Protein AF-A0A1G4AXG1-F1 (afdb_monomer_lite)

Secondary structure (DSSP, 8-state):
--EEEEEE-TTS-EEEEEEE--GGGTT-TT----S--EEEEEEE-SS--HHHHHHHTSPPPP-

Structure (mmCIF, N/CA/C/O backbone):
data_AF-A0A1G4AXG1-F1
#
_entry.id   AF-A0A1G4AXG1-F1
#
loop_
_atom_site.group_PDB
_atom_site.id
_atom_site.type_symbol
_atom_site.label_atom_id
_atom_site.label_alt_id
_atom_site.label_comp_id
_atom_site.label_asym_id
_atom_site.label_entity_id
_atom_site.label_seq_id
_atom_site.pdbx_PDB_ins_code
_atom_site.Cartn_x
_atom_site.Cartn_y
_atom_site.Cartn_z
_atom_site.occupancy
_atom_site.B_iso_or_equiv
_atom_site.auth_seq_id
_atom_site.auth_comp_id
_atom_site.auth_asym_id
_atom_site.auth_atom_id
_atom_site.pdbx_PDB_model_num
ATOM 1 N N . MET A 1 1 ? 10.301 2.140 -12.510 1.00 77.06 1 MET A N 1
ATOM 2 C CA . MET A 1 1 ? 10.054 1.881 -11.072 1.00 77.06 1 MET A CA 1
ATOM 3 C C . MET A 1 1 ? 8.772 1.066 -10.940 1.00 77.06 1 MET A C 1
ATOM 5 O O . MET A 1 1 ? 8.013 1.045 -11.903 1.00 77.06 1 MET A O 1
ATOM 9 N N . CYS A 1 2 ? 8.586 0.326 -9.847 1.00 82.06 2 CYS A N 1
ATOM 10 C CA . CYS A 1 2 ? 7.331 -0.388 -9.584 1.00 82.06 2 CYS A CA 1
ATOM 11 C C . CYS A 1 2 ? 6.354 0.566 -8.891 1.00 82.06 2 CYS A C 1
ATOM 13 O O . CYS A 1 2 ? 6.764 1.297 -7.986 1.00 82.06 2 CYS A O 1
ATOM 15 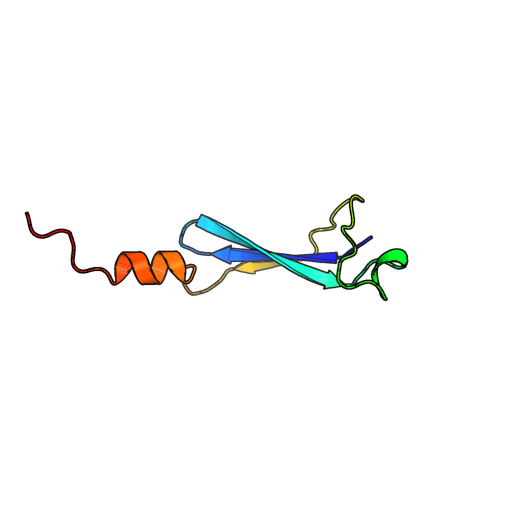N N . ASP A 1 3 ? 5.084 0.532 -9.284 1.00 84.19 3 ASP A N 1
ATOM 16 C CA . ASP A 1 3 ? 4.045 1.296 -8.597 1.00 84.19 3 ASP A CA 1
ATOM 17 C C . ASP A 1 3 ? 3.404 0.449 -7.505 1.00 84.19 3 ASP A C 1
ATOM 19 O O . ASP A 1 3 ? 3.092 -0.729 -7.722 1.00 84.19 3 ASP A O 1
ATOM 23 N N . TYR A 1 4 ? 3.157 1.072 -6.356 1.00 85.25 4 TYR A N 1
ATOM 24 C CA . TYR A 1 4 ? 2.472 0.451 -5.232 1.00 85.25 4 TYR A CA 1
ATOM 25 C C . TYR A 1 4 ? 1.256 1.271 -4.815 1.00 85.25 4 TYR A C 1
ATOM 27 O O . TYR A 1 4 ? 1.216 2.496 -4.944 1.00 85.25 4 TYR A O 1
ATOM 35 N N . GLU A 1 5 ? 0.269 0.565 -4.294 1.00 90.50 5 GLU A N 1
ATOM 36 C CA . GLU A 1 5 ? -0.863 1.114 -3.566 1.00 90.50 5 GLU A CA 1
ATOM 37 C C . GLU A 1 5 ? -0.746 0.679 -2.110 1.00 90.50 5 GLU A C 1
ATOM 39 O O . GLU A 1 5 ? -0.242 -0.410 -1.825 1.00 90.50 5 GLU A O 1
ATOM 44 N N . GLU A 1 6 ? -1.204 1.520 -1.195 1.00 90.44 6 GLU A N 1
ATOM 45 C CA . GLU A 1 6 ? -1.278 1.196 0.224 1.00 90.44 6 GLU A CA 1
ATOM 46 C C . GLU A 1 6 ? -2.738 1.056 0.634 1.00 90.44 6 GLU A C 1
ATOM 48 O O . GLU A 1 6 ? -3.586 1.869 0.277 1.00 90.44 6 GLU A O 1
ATOM 53 N N . LEU A 1 7 ? -3.036 -0.008 1.362 1.00 91.25 7 LEU A N 1
ATOM 54 C CA . LEU A 1 7 ? -4.310 -0.231 2.015 1.00 91.25 7 LEU A CA 1
ATOM 55 C C . LEU A 1 7 ? -4.120 0.161 3.475 1.00 91.25 7 LEU A C 1
ATOM 57 O O . LEU A 1 7 ? -3.233 -0.387 4.127 1.00 91.25 7 LEU A O 1
ATOM 61 N N . PHE A 1 8 ? -4.927 1.091 3.973 1.00 91.12 8 PHE A N 1
ATOM 62 C CA . PHE A 1 8 ? -4.884 1.517 5.370 1.00 91.12 8 PHE A CA 1
ATOM 63 C C . PHE A 1 8 ? -6.122 1.002 6.094 1.00 91.12 8 PHE A C 1
ATOM 65 O O . PHE A 1 8 ? -7.243 1.199 5.624 1.00 91.12 8 PHE A O 1
ATOM 72 N N . PHE A 1 9 ? -5.927 0.317 7.214 1.00 90.56 9 PHE A N 1
ATOM 73 C CA . PHE A 1 9 ? -6.990 -0.355 7.950 1.00 90.56 9 PHE A CA 1
ATOM 74 C C . PHE A 1 9 ? -7.311 0.419 9.238 1.00 90.56 9 PHE A C 1
ATOM 76 O O . PHE A 1 9 ? -6.424 1.031 9.828 1.00 90.56 9 PHE A O 1
ATOM 83 N N . PRO A 1 10 ? -8.560 0.364 9.731 1.00 90.19 10 PRO A N 1
ATOM 84 C CA . PRO A 1 10 ? -8.968 1.061 10.951 1.00 90.19 10 PRO A CA 1
ATOM 85 C C . PRO A 1 10 ? -8.294 0.499 12.210 1.00 90.19 10 PRO A C 1
ATOM 87 O O . PRO A 1 10 ? -8.263 1.165 13.233 1.00 90.19 10 PRO A O 1
ATOM 90 N N . CYS A 1 11 ? -7.729 -0.710 12.137 1.00 89.06 11 CYS A N 1
ATOM 91 C CA . CYS A 1 11 ? -6.902 -1.302 13.186 1.00 89.06 11 CYS A CA 1
ATOM 92 C C . CYS A 1 11 ? -5.442 -0.814 13.154 1.00 89.06 11 CYS A C 1
ATOM 94 O O . CYS A 1 11 ? -4.570 -1.521 13.648 1.00 89.06 11 CYS A O 1
ATOM 96 N N . GLU A 1 12 ? -5.165 0.320 12.500 1.00 87.44 12 GLU A N 1
ATOM 97 C CA . GLU A 1 12 ? -3.836 0.944 12.349 1.00 87.44 12 GLU A CA 1
ATOM 98 C C . GLU A 1 12 ? -2.800 0.103 11.586 1.00 87.44 12 GLU A C 1
ATOM 100 O O . GLU A 1 12 ? -1.621 0.442 11.514 1.00 87.44 12 GLU A O 1
ATOM 105 N N . HIS A 1 13 ? -3.238 -0.985 10.955 1.00 88.75 13 HIS A N 1
ATOM 106 C CA . HIS A 1 13 ? -2.393 -1.771 10.067 1.00 88.75 13 HIS A CA 1
ATOM 107 C C . HIS A 1 13 ? -2.387 -1.155 8.667 1.00 88.75 13 HIS A C 1
ATOM 109 O O . HIS A 1 13 ? -3.379 -0.563 8.230 1.00 88.75 13 HIS A O 1
ATOM 115 N N . SER A 1 14 ? -1.297 -1.352 7.927 1.00 90.25 14 SER A N 1
ATOM 116 C CA . SER A 1 14 ? -1.257 -1.071 6.494 1.00 90.25 14 SER A CA 1
ATOM 117 C C . SER A 1 14 ? -0.694 -2.248 5.703 1.00 90.25 14 SER A C 1
ATOM 119 O O . SER A 1 14 ? 0.080 -3.062 6.209 1.00 90.25 14 SER A O 1
ATOM 121 N N . ALA A 1 15 ? -1.117 -2.367 4.446 1.00 88.94 15 ALA A N 1
ATOM 122 C CA . ALA A 1 15 ? -0.599 -3.361 3.515 1.00 88.94 15 ALA A CA 1
ATOM 123 C C . ALA A 1 15 ? -0.264 -2.700 2.182 1.00 88.94 15 ALA A C 1
ATOM 125 O O . ALA A 1 15 ? -1.049 -1.916 1.655 1.00 88.94 15 ALA A O 1
ATOM 126 N N . SER A 1 16 ? 0.883 -3.048 1.600 1.00 87.62 16 SER A N 1
ATOM 127 C CA . SER A 1 16 ? 1.272 -2.542 0.281 1.00 87.62 16 SER A CA 1
ATOM 128 C C . SER A 1 16 ? 0.990 -3.576 -0.806 1.00 87.62 16 SER A C 1
ATOM 130 O O . SER A 1 16 ? 1.367 -4.743 -0.694 1.00 87.62 16 SER A O 1
ATOM 132 N N . ARG A 1 17 ? 0.344 -3.145 -1.889 1.00 85.94 17 ARG A N 1
ATOM 133 C CA . ARG A 1 17 ? 0.055 -3.963 -3.069 1.00 85.94 17 ARG A CA 1
ATOM 134 C C . ARG A 1 17 ? 0.784 -3.396 -4.278 1.00 85.94 17 ARG A C 1
ATOM 136 O O . ARG A 1 17 ? 0.669 -2.214 -4.583 1.00 85.94 17 ARG A O 1
ATOM 143 N N . LYS A 1 18 ? 1.518 -4.241 -5.004 1.00 84.50 18 LYS A N 1
ATOM 144 C CA . LYS A 1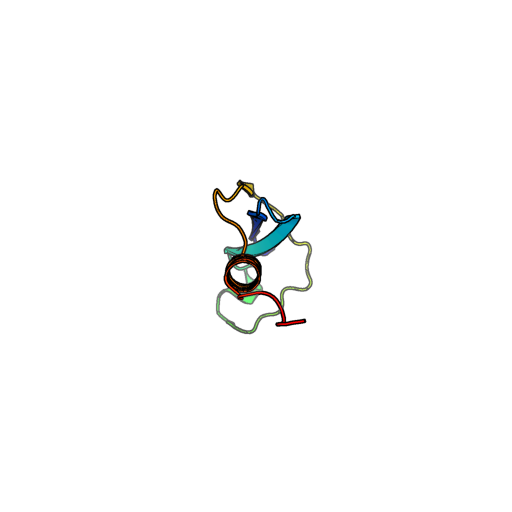 18 ? 2.162 -3.855 -6.267 1.00 84.50 18 LYS A CA 1
ATOM 145 C C . LYS A 1 18 ? 1.094 -3.725 -7.360 1.00 84.50 18 LYS A C 1
ATOM 147 O O . LYS A 1 18 ? 0.380 -4.688 -7.632 1.00 84.50 18 LYS A O 1
ATOM 152 N N . LYS A 1 19 ? 0.991 -2.550 -7.986 1.00 84.31 19 LYS A N 1
ATOM 153 C CA . LYS A 1 19 ? 0.043 -2.262 -9.076 1.00 84.31 19 LYS A CA 1
ATOM 154 C C . LYS A 1 19 ? 0.683 -2.444 -10.444 1.00 84.31 19 LYS A C 1
ATOM 156 O O . LYS A 1 19 ? 0.040 -2.939 -11.366 1.00 84.31 19 LYS A O 1
ATOM 161 N N . SER A 1 20 ? 1.938 -2.029 -10.595 1.00 82.88 20 SER A N 1
ATOM 162 C CA . SER A 1 20 ? 2.671 -2.149 -11.854 1.00 82.88 20 SER A CA 1
ATOM 163 C C . SER A 1 20 ? 4.108 -2.600 -11.603 1.00 82.88 20 SER A C 1
ATOM 165 O O . SER A 1 20 ? 4.747 -2.222 -10.617 1.00 82.88 20 SER A O 1
ATOM 167 N N . TYR A 1 21 ? 4.612 -3.430 -12.510 1.00 81.38 21 TYR A N 1
ATOM 168 C CA . TYR A 1 21 ? 6.002 -3.863 -12.510 1.00 81.38 21 TYR A CA 1
ATOM 169 C C . TYR A 1 21 ? 6.858 -2.848 -13.275 1.00 81.38 21 TYR A C 1
ATOM 171 O O . TYR A 1 21 ? 6.473 -2.362 -14.346 1.00 81.38 21 TYR A O 1
ATOM 179 N N . CYS A 1 22 ? 8.044 -2.546 -12.743 1.00 80.12 22 CYS A N 1
ATOM 180 C CA . CYS A 1 22 ? 9.054 -1.785 -13.469 1.00 80.12 22 CYS A CA 1
ATOM 181 C C . CYS A 1 22 ? 9.492 -2.551 -14.725 1.00 80.12 22 CYS A C 1
ATOM 183 O O . CYS A 1 22 ? 9.288 -3.758 -14.812 1.00 80.12 22 CYS A O 1
ATOM 185 N N . HIS A 1 23 ? 10.135 -1.869 -15.677 1.00 80.38 23 HIS A N 1
ATOM 186 C CA . HIS A 1 23 ? 10.598 -2.488 -16.924 1.00 80.38 23 HIS A CA 1
ATOM 187 C C . HIS A 1 23 ? 11.397 -3.787 -16.699 1.00 80.38 23 HIS A C 1
ATOM 189 O O . HIS A 1 23 ? 11.156 -4.776 -17.380 1.00 80.38 23 HIS A O 1
ATOM 195 N N . PHE A 1 24 ? 12.269 -3.807 -15.690 1.00 75.56 24 PHE A N 1
ATOM 196 C CA . PHE A 1 24 ? 13.116 -4.956 -15.353 1.00 75.56 24 PHE A CA 1
ATOM 197 C C . PHE A 1 24 ? 12.373 -6.114 -14.670 1.00 75.56 24 PHE A C 1
ATOM 199 O O . PHE A 1 24 ? 12.843 -7.242 -14.707 1.00 75.56 24 PHE A O 1
ATOM 206 N N . ALA A 1 25 ? 11.211 -5.849 -14.069 1.00 75.56 25 ALA A N 1
ATOM 207 C CA .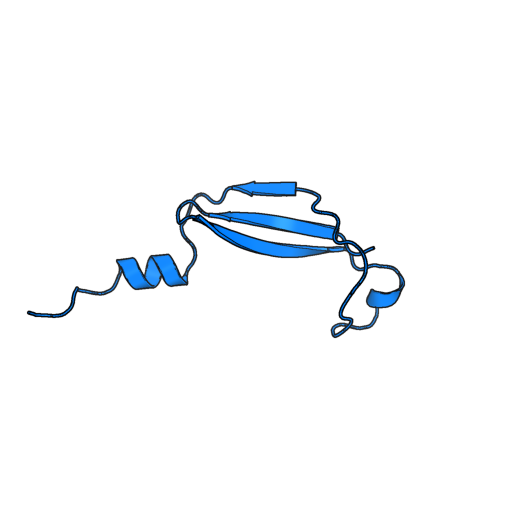 ALA A 1 25 ? 10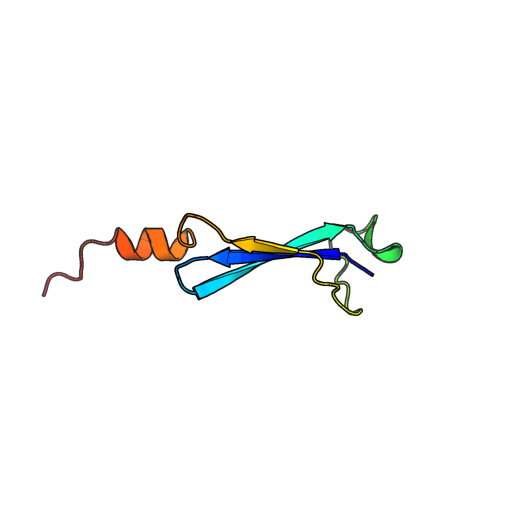.461 -6.811 -13.265 1.00 75.56 25 ALA A CA 1
ATOM 208 C C . ALA A 1 25 ? 9.281 -7.449 -14.012 1.00 75.56 25 ALA A C 1
ATOM 210 O O . ALA A 1 25 ? 8.571 -8.266 -13.437 1.00 75.56 25 ALA A O 1
ATOM 211 N N . ARG A 1 26 ? 9.008 -7.039 -15.261 1.00 73.62 26 ARG A N 1
ATOM 212 C CA . ARG A 1 26 ? 7.792 -7.451 -15.991 1.00 73.62 26 ARG A CA 1
ATOM 213 C C . ARG A 1 26 ? 7.710 -8.956 -16.252 1.00 73.62 26 ARG A C 1
ATOM 215 O O . ARG A 1 26 ? 6.603 -9.475 -16.303 1.00 73.62 26 ARG A O 1
ATOM 222 N N . ASN A 1 27 ? 8.855 -9.626 -16.377 1.00 76.75 27 ASN A N 1
ATOM 223 C CA . ASN A 1 27 ? 8.935 -11.051 -16.714 1.00 76.75 27 ASN A CA 1
ATOM 224 C C . ASN A 1 27 ? 9.491 -11.922 -15.578 1.00 76.75 27 ASN A C 1
ATOM 226 O O . ASN A 1 27 ? 9.621 -13.128 -15.757 1.00 76.75 27 ASN A O 1
ATOM 230 N N . ASP A 1 28 ? 9.825 -11.336 -14.429 1.00 74.94 28 ASP A N 1
ATOM 231 C CA . ASP A 1 28 ? 10.389 -12.062 -13.292 1.00 74.94 28 ASP A CA 1
ATOM 232 C C . ASP A 1 28 ? 9.478 -11.879 -12.063 1.00 74.94 28 ASP A C 1
ATOM 234 O O . ASP A 1 28 ? 9.493 -10.818 -11.424 1.00 74.94 28 ASP A O 1
ATOM 238 N N . PRO A 1 29 ? 8.664 -12.899 -11.721 1.00 69.69 29 PRO A N 1
ATOM 239 C CA . PRO A 1 29 ? 7.767 -12.861 -10.568 1.00 69.69 29 PRO A CA 1
ATOM 240 C C . PRO A 1 29 ? 8.492 -12.646 -9.236 1.00 69.69 29 PRO A C 1
ATOM 242 O O . PRO A 1 29 ? 7.918 -12.060 -8.316 1.00 69.69 29 PRO A O 1
ATOM 245 N N . MET A 1 30 ? 9.747 -13.093 -9.141 1.00 75.44 30 MET A N 1
ATOM 246 C CA . MET A 1 30 ? 10.601 -12.979 -7.959 1.00 75.44 30 MET A CA 1
ATOM 247 C C . MET A 1 30 ? 11.440 -11.704 -7.954 1.00 75.44 30 MET A C 1
ATOM 249 O O . MET A 1 30 ? 12.184 -11.470 -7.002 1.00 75.44 30 MET A O 1
ATOM 253 N N . HIS A 1 31 ? 11.287 -10.837 -8.958 1.00 78.81 31 HIS A N 1
ATOM 254 C CA . HIS A 1 31 ? 12.061 -9.613 -9.033 1.00 78.81 31 HIS A CA 1
ATOM 255 C C . HIS A 1 31 ? 11.801 -8.711 -7.823 1.00 78.81 31 HIS A C 1
ATOM 257 O O . HIS A 1 31 ? 10.749 -8.062 -7.674 1.00 78.81 31 HIS A O 1
ATOM 263 N N . GLN A 1 32 ? 12.819 -8.622 -6.977 1.00 72.06 32 GLN A N 1
ATOM 264 C CA . GLN A 1 32 ? 12.844 -7.747 -5.825 1.00 72.06 32 GLN A CA 1
ATOM 265 C C . GLN A 1 32 ? 13.314 -6.364 -6.290 1.00 72.06 32 GLN A C 1
ATOM 267 O O . GLN A 1 32 ? 14.494 -6.102 -6.490 1.00 72.06 32 GLN A O 1
ATOM 272 N N . CYS A 1 33 ? 12.358 -5.468 -6.542 1.00 74.00 33 CYS A N 1
ATOM 273 C CA . CYS A 1 33 ? 12.670 -4.114 -6.989 1.00 74.00 33 CYS A CA 1
ATOM 274 C C . CYS A 1 33 ? 13.231 -3.304 -5.811 1.00 74.00 33 CYS A C 1
ATOM 276 O O . CYS A 1 33 ? 12.467 -2.844 -4.963 1.00 74.00 33 CYS A O 1
ATOM 278 N N . PHE A 1 34 ? 14.552 -3.117 -5.779 1.00 71.50 34 PHE A N 1
ATOM 279 C CA . PHE A 1 34 ? 15.250 -2.313 -4.765 1.00 71.50 34 PHE A CA 1
ATOM 280 C C . PHE A 1 34 ? 15.239 -0.801 -5.060 1.00 71.50 34 PHE A C 1
ATOM 282 O O . PHE A 1 34 ? 15.696 -0.004 -4.247 1.00 71.50 34 PHE A O 1
ATOM 289 N N . SER A 1 35 ? 14.728 -0.383 -6.223 1.00 66.12 35 SER A N 1
ATOM 290 C CA . SER A 1 35 ? 14.561 1.037 -6.564 1.00 66.12 35 SER A CA 1
ATOM 291 C C . SER A 1 35 ? 13.374 1.684 -5.839 1.00 66.12 35 SER A C 1
ATOM 293 O O . SER A 1 35 ? 12.473 0.995 -5.362 1.00 66.12 35 SER A O 1
ATOM 295 N N . VAL A 1 36 ? 13.355 3.024 -5.828 1.00 65.69 36 VAL A N 1
ATOM 296 C CA . VAL A 1 36 ? 12.333 3.878 -5.195 1.00 65.69 36 VAL A CA 1
ATOM 297 C C . VAL A 1 36 ? 10.912 3.358 -5.443 1.00 65.69 36 VAL A C 1
ATOM 299 O O . VAL A 1 36 ? 10.479 3.197 -6.589 1.00 65.69 36 VAL A O 1
ATOM 302 N N . LYS A 1 37 ? 10.187 3.103 -4.346 1.00 69.12 37 LYS A N 1
ATOM 303 C CA . LYS A 1 37 ? 8.759 2.775 -4.361 1.00 69.12 37 LYS A CA 1
ATOM 304 C C . LYS A 1 37 ? 7.973 4.066 -4.541 1.00 69.12 37 LYS A C 1
ATOM 306 O O . LYS A 1 37 ? 8.108 4.981 -3.735 1.00 69.12 37 LYS A O 1
ATOM 311 N N . ILE A 1 38 ? 7.138 4.127 -5.572 1.00 71.56 38 ILE A N 1
ATOM 312 C CA . ILE A 1 38 ? 6.189 5.228 -5.724 1.00 71.56 38 ILE A CA 1
ATOM 313 C C . ILE A 1 38 ? 4.861 4.758 -5.141 1.00 71.56 38 ILE A C 1
ATOM 315 O O . ILE A 1 38 ? 4.192 3.902 -5.726 1.00 71.56 38 ILE A O 1
ATOM 319 N N . LEU A 1 39 ? 4.496 5.313 -3.985 1.00 78.00 39 LEU A N 1
ATOM 320 C CA . LEU A 1 39 ? 3.154 5.164 -3.442 1.00 78.00 39 LEU A CA 1
ATOM 321 C C . LEU A 1 39 ? 2.207 6.023 -4.282 1.00 78.00 39 LEU A C 1
ATOM 323 O O . LEU A 1 39 ? 2.301 7.248 -4.285 1.00 78.00 39 LEU A O 1
ATOM 327 N N . LYS A 1 40 ? 1.331 5.377 -5.052 1.00 76.88 40 LYS A N 1
ATOM 328 C CA . LYS A 1 40 ? 0.423 6.074 -5.971 1.00 76.88 40 LYS A CA 1
ATOM 329 C C . LYS A 1 40 ? -0.880 6.485 -5.304 1.00 76.88 40 LYS A C 1
ATOM 331 O O . LYS A 1 40 ? -1.415 7.536 -5.645 1.00 76.88 40 LYS A O 1
ATOM 336 N N . LYS A 1 41 ? -1.413 5.635 -4.427 1.00 80.12 41 LYS A N 1
ATOM 337 C CA . LYS A 1 41 ? -2.721 5.810 -3.788 1.00 80.12 41 LYS A CA 1
ATOM 338 C C . LYS A 1 41 ? -2.758 5.125 -2.432 1.00 80.12 41 LYS A C 1
ATOM 340 O O . LYS A 1 41 ? -2.139 4.075 -2.261 1.00 80.12 41 LYS A O 1
ATOM 345 N N . VAL A 1 42 ? -3.538 5.710 -1.529 1.00 86.19 42 VAL A N 1
ATOM 346 C CA . VAL A 1 42 ? -3.903 5.127 -0.239 1.00 86.19 42 VAL A CA 1
ATOM 347 C C . VAL A 1 42 ? -5.395 4.822 -0.269 1.00 86.19 42 VAL A C 1
ATOM 349 O O . VAL A 1 42 ? -6.200 5.684 -0.624 1.00 86.19 42 VAL A O 1
ATOM 352 N N . TRP A 1 43 ? -5.756 3.594 0.082 1.00 87.69 43 TRP A N 1
ATOM 353 C CA . TRP A 1 43 ? -7.126 3.103 0.079 1.00 87.69 43 TRP A CA 1
ATOM 354 C C . TRP A 1 43 ? -7.549 2.749 1.506 1.00 87.69 43 TRP A C 1
ATOM 356 O O . TRP A 1 43 ? -7.154 1.687 2.007 1.00 87.69 43 TRP A O 1
ATOM 366 N N . PRO A 1 44 ? -8.349 3.600 2.171 1.00 88.81 44 PRO A N 1
ATOM 367 C CA . PRO A 1 44 ? -8.895 3.263 3.475 1.00 88.81 44 PRO A CA 1
ATOM 368 C C . PRO A 1 44 ? -9.827 2.055 3.349 1.00 88.81 44 PRO A C 1
ATOM 370 O O . PRO A 1 44 ? -10.648 1.973 2.434 1.00 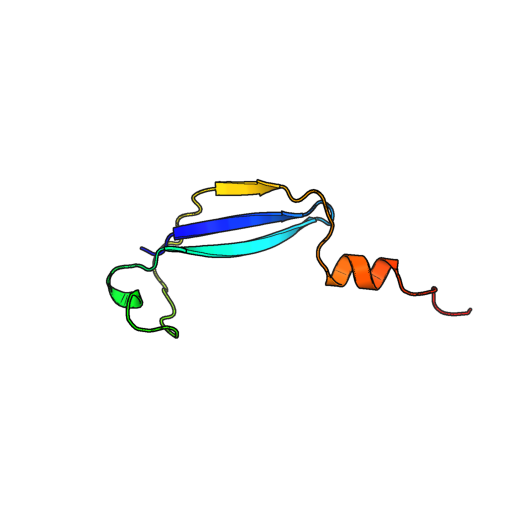88.81 44 PRO A O 1
ATOM 373 N N . GLN A 1 45 ? -9.680 1.102 4.259 1.00 90.81 45 GLN A N 1
ATOM 374 C CA . GLN A 1 45 ? -10.496 -0.102 4.317 1.00 90.81 45 GLN A CA 1
ATOM 375 C C . GLN A 1 45 ? -11.622 0.080 5.334 1.00 90.81 45 GLN A C 1
ATOM 377 O O . GLN A 1 45 ? -11.415 0.609 6.420 1.00 90.81 45 GLN A O 1
ATOM 382 N N . GLY A 1 46 ? -12.820 -0.401 4.998 1.00 89.31 46 GLY A N 1
ATOM 383 C CA . GLY A 1 46 ? -13.972 -0.393 5.911 1.00 89.31 46 GLY A CA 1
ATOM 384 C C . GLY A 1 46 ? -13.969 -1.533 6.934 1.00 89.31 46 GLY A C 1
ATOM 385 O O . GLY A 1 46 ? -14.904 -1.650 7.719 1.00 89.31 46 GLY A O 1
ATOM 386 N N . ARG A 1 47 ? -12.949 -2.399 6.913 1.00 88.12 47 ARG A N 1
ATOM 387 C CA . ARG A 1 47 ? -12.810 -3.554 7.808 1.00 88.12 47 ARG A CA 1
ATOM 388 C C . ARG A 1 47 ? -11.398 -3.622 8.396 1.00 88.12 47 ARG A C 1
ATOM 390 O O . ARG A 1 47 ? -10.475 -3.172 7.719 1.00 88.12 47 ARG A O 1
ATOM 397 N N . PRO A 1 48 ? -11.208 -4.192 9.600 1.00 87.38 48 PRO A N 1
ATOM 398 C CA . PRO A 1 48 ? -9.885 -4.522 10.130 1.00 87.38 48 PRO A CA 1
ATOM 399 C C . PRO A 1 48 ? -9.140 -5.535 9.249 1.00 87.38 48 PRO A C 1
ATOM 401 O O . PRO A 1 48 ? -9.732 -6.193 8.393 1.00 87.38 48 PRO A O 1
ATOM 404 N N . TYR A 1 49 ? -7.834 -5.669 9.471 1.00 88.25 49 TYR A N 1
ATOM 405 C CA . TYR A 1 49 ? -7.029 -6.720 8.853 1.00 88.25 49 TYR A CA 1
ATOM 406 C C . TYR A 1 49 ? -7.479 -8.106 9.347 1.00 88.25 49 TYR A C 1
ATOM 408 O O . TYR A 1 49 ? -7.893 -8.235 10.499 1.00 88.25 49 TYR A O 1
ATOM 416 N N . ASP A 1 50 ? -7.372 -9.147 8.515 1.00 85.56 50 ASP A N 1
ATOM 417 C CA . ASP A 1 50 ? -7.961 -10.464 8.817 1.00 85.56 50 ASP A CA 1
ATOM 418 C C . ASP A 1 50 ? -7.430 -11.066 10.136 1.00 85.56 50 ASP A C 1
ATOM 420 O O . ASP A 1 50 ? -8.191 -11.655 10.903 1.00 85.56 50 ASP A O 1
ATOM 424 N N . SER A 1 51 ? -6.148 -10.855 10.465 1.00 84.88 51 SER A N 1
ATOM 425 C CA . SER A 1 51 ? -5.582 -11.285 11.755 1.00 84.88 51 SER A CA 1
ATOM 426 C C . SER A 1 51 ? -6.155 -10.514 12.950 1.00 84.88 51 SER A C 1
ATOM 428 O O . SER A 1 51 ? -6.367 -11.100 14.010 1.00 84.88 51 SER A O 1
ATOM 430 N N . CYS A 1 52 ? -6.456 -9.223 12.788 1.00 84.25 52 CYS A N 1
ATOM 431 C CA . CYS A 1 52 ? -7.118 -8.418 13.815 1.00 84.25 52 CYS A CA 1
ATOM 432 C C . CYS A 1 52 ? -8.570 -8.863 14.008 1.00 84.25 52 CYS A C 1
ATOM 434 O O . CYS A 1 52 ? -9.039 -8.951 15.139 1.00 84.25 52 CYS A O 1
ATOM 436 N N . THR A 1 53 ? -9.272 -9.193 12.922 1.00 85.38 53 THR A N 1
ATOM 437 C CA . THR A 1 53 ? -10.619 -9.772 12.995 1.00 85.38 53 THR A CA 1
ATOM 438 C C . THR A 1 53 ? -10.605 -11.110 13.733 1.00 85.38 53 THR A C 1
ATOM 440 O O . THR A 1 53 ? -11.443 -11.327 14.602 1.00 85.38 53 THR A O 1
ATOM 443 N N . ALA A 1 54 ? -9.622 -11.972 13.458 1.00 82.94 54 ALA A N 1
ATOM 444 C CA . ALA A 1 54 ? -9.474 -13.250 14.150 1.00 82.94 54 ALA A CA 1
ATOM 445 C C . ALA A 1 54 ? -9.178 -13.079 15.651 1.00 82.94 54 ALA A C 1
ATOM 447 O O . ALA A 1 54 ? -9.720 -13.822 16.463 1.00 82.94 54 ALA A O 1
ATOM 448 N N . ALA A 1 55 ? -8.367 -12.086 16.033 1.00 75.62 55 ALA A N 1
ATOM 449 C CA . ALA A 1 55 ? -8.091 -11.770 17.437 1.00 75.62 55 ALA A CA 1
ATOM 450 C C . ALA A 1 55 ? -9.341 -11.278 18.190 1.00 75.62 55 ALA A C 1
ATOM 452 O O . ALA A 1 55 ? -9.551 -11.663 19.335 1.00 75.62 55 ALA A O 1
ATOM 453 N N . LEU A 1 56 ? -10.201 -10.488 17.536 1.00 69.50 56 LEU A N 1
ATOM 454 C CA . LEU A 1 56 ? -11.482 -10.039 18.101 1.00 69.50 56 LEU A CA 1
ATOM 455 C C . LEU A 1 56 ? -12.507 -11.175 18.250 1.00 69.50 56 LEU A C 1
ATOM 457 O O . LEU A 1 56 ? -13.435 -11.064 19.044 1.00 69.50 56 LEU A O 1
ATOM 461 N N . MET A 1 57 ? -12.353 -12.255 17.482 1.00 64.81 57 MET A N 1
ATOM 462 C CA . MET A 1 57 ? -13.236 -13.423 17.506 1.00 64.81 57 MET A CA 1
ATOM 463 C C . MET A 1 57 ? -12.786 -14.516 18.487 1.00 64.81 57 MET A C 1
ATOM 465 O O . MET A 1 57 ? -13.464 -15.539 18.590 1.00 64.81 57 MET A O 1
ATOM 469 N N . GLN A 1 58 ? -11.678 -14.337 19.217 1.00 58.94 58 GLN A N 1
ATOM 470 C CA . GLN A 1 58 ? -11.303 -15.291 20.261 1.00 58.94 58 GLN A CA 1
ATOM 471 C C . GLN A 1 58 ? -12.160 -15.061 21.516 1.00 58.94 58 GLN A C 1
ATOM 473 O O . GLN A 1 58 ? -12.183 -13.940 22.031 1.00 58.94 58 GLN A O 1
ATOM 478 N N . PRO A 1 59 ? -12.843 -16.092 22.057 1.00 55.47 59 PRO A N 1
ATOM 479 C CA . PRO A 1 59 ? -13.316 -16.022 23.431 1.00 55.47 59 PRO A CA 1
ATOM 480 C C . PRO A 1 59 ? -12.078 -15.830 24.313 1.00 55.47 59 PRO A C 1
ATOM 482 O O . PRO A 1 59 ? -11.104 -16.572 24.177 1.00 55.47 59 PRO A O 1
ATOM 485 N N . GLY A 1 60 ? -12.076 -14.780 25.139 1.00 57.03 60 GLY A N 1
ATOM 486 C CA . GLY A 1 60 ? -10.931 -14.428 25.980 1.00 57.03 60 GLY A CA 1
ATOM 487 C C . GLY A 1 60 ? -10.428 -15.617 26.812 1.00 57.03 60 GLY A C 1
ATOM 488 O O . GLY A 1 60 ? -11.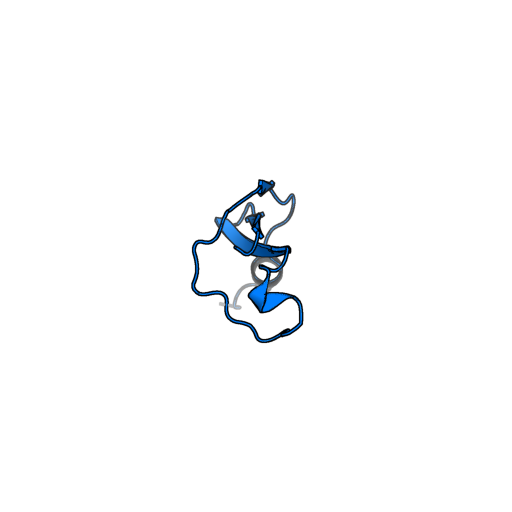189 -16.560 27.049 1.00 57.03 60 GLY A O 1
ATOM 489 N N . PRO A 1 61 ? -9.157 -15.599 27.260 1.00 56.66 61 PRO A N 1
ATOM 490 C CA . PRO A 1 61 ? -8.634 -16.670 28.095 1.00 56.66 61 PRO A CA 1
ATOM 491 C C . PRO A 1 61 ? -9.530 -16.806 29.329 1.00 56.66 61 PRO A C 1
ATOM 493 O O . PRO A 1 61 ? -9.733 -15.836 30.063 1.00 56.66 61 PRO A O 1
ATOM 496 N N . ALA A 1 62 ? -10.102 -17.998 29.515 1.00 59.00 62 ALA A N 1
ATOM 497 C CA . ALA A 1 62 ? -10.798 -18.352 30.741 1.00 59.00 62 ALA A CA 1
ATOM 498 C C . ALA A 1 62 ? -9.827 -18.111 31.904 1.00 59.00 62 ALA A C 1
ATOM 500 O O . ALA A 1 62 ? -8.739 -18.690 31.925 1.00 59.00 62 ALA A O 1
ATOM 501 N N . SER A 1 63 ? -10.188 -17.167 32.776 1.00 58.19 63 SER A N 1
ATOM 502 C CA . SER A 1 63 ? -9.467 -16.876 34.019 1.00 58.19 63 SER A CA 1
ATOM 503 C C . SER A 1 63 ? -9.606 -18.021 35.012 1.00 58.19 63 SER A C 1
ATOM 505 O O . SER A 1 63 ? -10.666 -18.689 34.981 1.00 58.19 63 SER A O 1
#

Sequence (63 aa):
MCDYEELFFPCEHSASRKKSYCHFARNDPMHQCFSVKILKKVWPQGRPYDSCTAALMQPGPAS

Foldseek 3Di:
DWEWEWEAEPVRDIDIDTPGDDPVCPPPPPDDPPDDYDHPYYHYDPHHDPVVVVVVPDPPPDD

pLDDT: mean 79.28, std 10.03, range [55.47, 91.25]

Organism: NCBI:txid1209926

Radius of gyration: 16.58 Å; chains: 1; bounding box: 29×24×51 Å